Protein AF-A0A662F1U8-F1 (afdb_monomer_lite)

Radius of gyration: 21.9 Å; chains: 1; bounding box: 46×40×54 Å

pLDDT: mean 72.34, std 19.33, range [37.44, 94.5]

Sequence (104 aa):
MDRMCDDCRIRPAVHHVVVRRGGTEEELYLCDECYAKRFGAGRSPWESLFGGMLGDFFEDFFPESREPRAERRPRRESVDISDWLSEPARDALARSAEKAAEWG

Secondary structure (DSSP, 8-state):
--PBPTTTSSSB--EEEEEEETTEEEEEEE-HHHHHHHH-TTS-TTHHHHTTT-TTTSSS---------------------GGGS-HHHHHHHHHHHHHHHHT-

Foldseek 3Di:
DFDAFPVPRPHGFPDWDWDADPNDTDIGGHDPVVCCVVPVPPDDPCVVVVVPPCVPVPVPDDDDDDDDDPPPPPPPPPDPCVVVDDPVVVVVVVVVVVVVVVVD

Structure (mmCIF, N/CA/C/O backbone):
data_AF-A0A662F1U8-F1
#
_entry.id   AF-A0A662F1U8-F1
#
loop_
_atom_site.group_PDB
_atom_site.id
_atom_site.type_symbol
_atom_site.label_atom_id
_atom_site.label_alt_id
_atom_site.label_comp_id
_atom_site.label_asym_id
_atom_site.label_entity_id
_atom_site.label_seq_id
_atom_site.pdbx_PDB_ins_code
_atom_site.Cartn_x
_atom_site.Cartn_y
_atom_site.Cartn_z
_atom_site.occupancy
_atom_site.B_iso_or_equiv
_atom_site.auth_seq_id
_atom_site.auth_comp_id
_atom_site.auth_asym_id
_atom_site.auth_atom_id
_atom_site.pdbx_PDB_model_num
ATOM 1 N N . MET A 1 1 ? 5.557 14.574 -22.785 1.00 56.22 1 MET A N 1
ATOM 2 C CA . MET A 1 1 ? 6.866 14.636 -22.104 1.00 56.22 1 MET A CA 1
ATOM 3 C C . MET A 1 1 ? 6.862 13.511 -21.100 1.00 56.22 1 MET A C 1
ATOM 5 O O . MET A 1 1 ? 6.178 13.630 -20.090 1.00 56.22 1 MET A O 1
ATOM 9 N N . ASP A 1 2 ? 7.524 12.408 -21.424 1.00 75.44 2 ASP A N 1
ATOM 10 C CA . ASP A 1 2 ? 7.590 11.251 -20.536 1.00 75.44 2 ASP A CA 1
ATOM 11 C C . ASP A 1 2 ? 8.406 11.634 -19.299 1.00 75.44 2 ASP A C 1
ATOM 13 O O . ASP A 1 2 ? 9.590 11.964 -19.400 1.00 75.44 2 ASP A O 1
ATOM 17 N N . ARG A 1 3 ? 7.757 11.684 -18.129 1.00 82.25 3 ARG A N 1
ATOM 18 C CA . ARG A 1 3 ? 8.471 11.883 -16.860 1.00 82.25 3 ARG A CA 1
ATOM 19 C C . ARG A 1 3 ? 9.286 10.628 -16.575 1.00 82.25 3 ARG A C 1
ATOM 21 O O . ARG A 1 3 ? 8.828 9.525 -16.843 1.00 82.25 3 ARG A O 1
ATOM 28 N N . MET A 1 4 ? 10.497 10.784 -16.054 1.00 91.31 4 MET A N 1
ATOM 29 C CA . MET A 1 4 ? 11.338 9.659 -15.635 1.00 91.31 4 MET A CA 1
ATOM 30 C C . MET A 1 4 ? 10.952 9.199 -14.229 1.00 91.31 4 MET A C 1
ATOM 32 O O . MET A 1 4 ? 10.399 9.969 -13.453 1.00 91.31 4 MET A O 1
ATOM 36 N N . CYS A 1 5 ? 11.256 7.944 -13.906 1.00 92.56 5 CYS A N 1
ATOM 37 C CA . CYS A 1 5 ? 11.095 7.409 -12.557 1.00 92.56 5 CYS A CA 1
ATOM 38 C C . CYS A 1 5 ? 11.942 8.207 -11.551 1.00 92.56 5 CYS A C 1
ATOM 40 O O . CYS A 1 5 ? 13.158 8.307 -11.733 1.00 92.56 5 CYS A O 1
ATOM 42 N N . ASP A 1 6 ? 11.331 8.692 -10.473 1.00 90.12 6 ASP A N 1
ATOM 43 C CA . ASP A 1 6 ? 12.003 9.486 -9.439 1.00 90.12 6 ASP A CA 1
ATOM 44 C C . ASP A 1 6 ? 13.067 8.681 -8.668 1.00 90.12 6 ASP A C 1
ATOM 46 O O . ASP A 1 6 ? 14.124 9.219 -8.329 1.00 90.12 6 ASP A O 1
ATOM 50 N N . ASP A 1 7 ? 12.837 7.376 -8.463 1.00 90.12 7 ASP A N 1
ATOM 51 C CA . ASP A 1 7 ? 13.756 6.488 -7.732 1.00 90.12 7 ASP A CA 1
ATOM 52 C C . ASP A 1 7 ? 14.980 6.090 -8.573 1.00 90.12 7 ASP A C 1
ATOM 54 O O . ASP A 1 7 ? 16.121 6.221 -8.132 1.00 90.12 7 ASP A O 1
ATOM 58 N N . CYS A 1 8 ? 14.767 5.567 -9.787 1.00 89.69 8 CYS A N 1
ATOM 59 C CA . CYS A 1 8 ? 15.854 4.981 -10.581 1.00 89.69 8 CYS A CA 1
ATOM 60 C C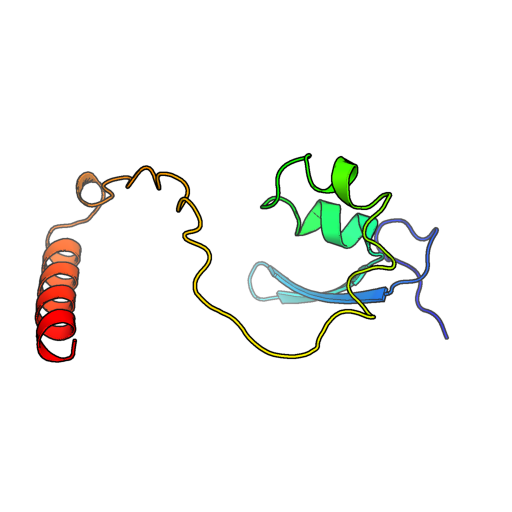 . CYS A 1 8 ? 16.352 5.860 -11.730 1.00 89.69 8 CYS A C 1
ATOM 62 O O . CYS A 1 8 ? 17.456 5.623 -12.205 1.00 89.69 8 CYS A O 1
ATOM 64 N N . ARG A 1 9 ? 15.556 6.823 -12.216 1.00 90.19 9 ARG A N 1
ATOM 65 C CA . ARG A 1 9 ? 15.834 7.727 -13.358 1.00 90.19 9 ARG A CA 1
ATOM 66 C C . ARG A 1 9 ? 16.319 7.086 -14.668 1.00 90.19 9 ARG A C 1
ATOM 68 O O . ARG A 1 9 ? 16.707 7.793 -15.588 1.00 90.19 9 ARG A O 1
ATOM 75 N N . ILE A 1 10 ? 16.292 5.760 -14.776 1.00 89.81 10 ILE A N 1
ATOM 76 C CA . ILE A 1 10 ? 16.726 5.012 -15.967 1.00 89.81 10 ILE A CA 1
ATOM 77 C C . ILE A 1 10 ? 15.546 4.760 -16.915 1.00 89.81 10 ILE A C 1
ATOM 79 O O . ILE A 1 10 ? 15.726 4.666 -18.125 1.00 89.81 10 ILE A O 1
ATOM 83 N N . ARG A 1 11 ? 14.333 4.639 -16.365 1.00 88.12 11 ARG A N 1
ATOM 84 C CA . ARG A 1 11 ? 13.105 4.279 -17.089 1.00 88.12 11 ARG A CA 1
ATOM 85 C C . ARG A 1 11 ? 12.052 5.384 -16.985 1.00 88.12 11 ARG A C 1
ATOM 87 O O . ARG A 1 11 ? 12.064 6.112 -15.986 1.00 88.12 11 ARG A O 1
ATOM 94 N N . PRO A 1 12 ? 11.134 5.491 -17.962 1.00 91.38 12 PRO A N 1
ATOM 95 C CA . PRO A 1 12 ? 9.980 6.374 -17.845 1.00 91.38 12 PRO A CA 1
ATOM 96 C C . PRO A 1 12 ? 9.094 5.953 -16.664 1.00 91.38 12 PRO A C 1
ATOM 98 O O . PRO A 1 12 ? 9.017 4.775 -16.301 1.00 91.38 12 PRO A O 1
ATOM 101 N N . ALA A 1 13 ? 8.462 6.935 -16.035 1.00 91.19 13 ALA A N 1
ATOM 102 C CA . ALA A 1 13 ? 7.463 6.734 -15.008 1.00 91.19 13 ALA A CA 1
ATOM 103 C C . ALA A 1 13 ? 6.136 6.356 -15.662 1.00 91.19 13 ALA A C 1
ATOM 105 O O . ALA A 1 13 ? 5.641 7.060 -16.541 1.00 91.19 13 ALA A O 1
ATOM 106 N N . VAL A 1 14 ? 5.573 5.247 -15.201 1.00 92.31 14 VAL A N 1
ATOM 107 C CA . VAL A 1 14 ? 4.279 4.716 -15.653 1.00 92.31 14 VAL A CA 1
ATOM 108 C C . VAL A 1 14 ? 3.225 4.784 -14.546 1.00 92.31 14 VAL A C 1
ATOM 110 O O . VAL A 1 14 ? 2.034 4.785 -14.836 1.00 92.31 14 VAL A O 1
ATOM 113 N N . HIS A 1 15 ? 3.657 4.912 -13.286 1.00 83.44 15 HIS A N 1
ATOM 114 C CA . HIS A 1 15 ? 2.791 5.034 -12.115 1.00 83.44 15 HIS A CA 1
ATOM 115 C C . HIS A 1 15 ? 2.920 6.417 -11.488 1.00 83.44 15 HIS A C 1
ATOM 117 O O . HIS A 1 15 ? 4.029 6.923 -11.313 1.00 83.44 15 HIS A O 1
ATOM 123 N N . HIS A 1 16 ? 1.786 6.985 -11.082 1.00 89.81 16 HIS A N 1
ATOM 124 C CA . HIS A 1 16 ? 1.704 8.168 -10.225 1.00 89.81 16 HIS A CA 1
ATOM 125 C C . HIS A 1 16 ? 1.098 7.752 -8.886 1.00 89.81 16 HIS A C 1
ATOM 127 O O . HIS A 1 16 ? 0.022 7.158 -8.840 1.00 89.81 16 HIS A O 1
ATOM 133 N N . VAL A 1 17 ? 1.819 8.012 -7.800 1.00 88.62 17 VAL A N 1
ATOM 134 C CA . VAL A 1 17 ? 1.428 7.622 -6.443 1.00 88.62 17 VAL A CA 1
ATOM 135 C C . VAL A 1 17 ? 1.514 8.809 -5.503 1.00 88.62 17 VAL A C 1
ATOM 137 O O . VAL A 1 17 ? 2.527 9.499 -5.457 1.00 88.62 17 VAL A O 1
ATOM 140 N N . VAL A 1 18 ? 0.469 9.000 -4.702 1.00 89.44 18 VAL A N 1
ATOM 141 C CA . VAL A 1 18 ? 0.448 9.992 -3.624 1.00 89.44 18 VAL A CA 1
ATOM 142 C C . VAL A 1 18 ? 0.685 9.269 -2.306 1.00 89.44 18 VAL A C 1
ATOM 144 O O . VAL A 1 18 ? -0.109 8.421 -1.896 1.00 89.44 18 VAL A O 1
ATOM 147 N N . VAL A 1 19 ? 1.798 9.573 -1.645 1.00 87.62 19 VAL A N 1
ATOM 148 C CA . VAL A 1 19 ? 2.162 8.977 -0.359 1.00 87.62 19 VAL A CA 1
ATOM 149 C C . VAL A 1 19 ? 1.910 9.996 0.740 1.00 87.62 19 VAL A C 1
ATOM 151 O O . VAL A 1 19 ? 2.462 11.092 0.729 1.00 87.62 19 VAL A O 1
ATOM 154 N N . ARG A 1 20 ? 1.091 9.622 1.726 1.00 86.44 20 ARG A N 1
ATOM 155 C CA . ARG A 1 20 ? 0.811 10.463 2.890 1.00 86.44 20 ARG A CA 1
ATOM 156 C C . ARG A 1 20 ? 1.679 10.030 4.066 1.00 86.44 20 ARG A C 1
ATOM 158 O O . ARG A 1 20 ? 1.480 8.949 4.618 1.00 86.44 20 ARG A O 1
ATOM 165 N N . ARG A 1 21 ? 2.630 10.870 4.480 1.00 79.25 21 ARG A N 1
ATOM 166 C CA . ARG A 1 21 ? 3.504 10.605 5.635 1.00 79.25 21 ARG A CA 1
ATOM 167 C C . ARG A 1 21 ? 3.495 11.802 6.579 1.00 79.25 21 ARG A C 1
ATOM 169 O O . ARG A 1 21 ? 3.863 12.902 6.197 1.00 79.25 21 ARG A O 1
ATOM 176 N N . GLY A 1 22 ? 3.048 11.593 7.819 1.00 76.31 22 GLY A N 1
ATOM 177 C CA . GLY A 1 22 ? 3.069 12.639 8.852 1.00 76.31 22 GLY A CA 1
ATOM 178 C C . GLY A 1 22 ? 2.196 13.866 8.555 1.00 76.31 22 GLY A C 1
ATOM 179 O O . GLY A 1 22 ? 2.478 14.940 9.067 1.00 76.31 22 GLY A O 1
ATOM 180 N N . GLY A 1 23 ? 1.154 13.722 7.729 1.00 83.31 23 GLY A N 1
ATOM 181 C CA . GLY A 1 23 ? 0.261 14.825 7.354 1.00 83.31 23 GLY A CA 1
ATOM 182 C C . GLY A 1 23 ? 0.664 15.574 6.082 1.00 83.31 23 GLY A C 1
ATOM 183 O O . GLY A 1 23 ? -0.135 16.364 5.593 1.00 83.31 23 GLY A O 1
ATOM 184 N N . THR A 1 24 ? 1.833 15.280 5.512 1.00 77.81 24 THR A N 1
ATOM 185 C CA . THR A 1 24 ? 2.248 15.780 4.198 1.00 77.81 24 THR A CA 1
ATOM 186 C C . THR A 1 24 ? 1.927 14.742 3.127 1.00 77.81 24 THR A C 1
ATOM 188 O O . THR A 1 24 ? 2.169 13.547 3.322 1.00 77.81 24 THR A O 1
ATOM 191 N N . GLU A 1 25 ? 1.352 15.202 2.019 1.00 87.12 25 GLU A N 1
ATOM 192 C CA . GLU A 1 25 ? 1.145 14.409 0.809 1.00 87.12 25 GLU A CA 1
ATOM 193 C C . GLU A 1 25 ? 2.287 14.701 -0.163 1.00 87.12 25 GLU A C 1
ATOM 195 O O . GLU A 1 25 ? 2.571 15.858 -0.469 1.00 87.12 25 GLU A O 1
ATOM 200 N N . GLU A 1 26 ? 2.973 13.649 -0.597 1.00 88.25 26 GLU A N 1
ATOM 201 C CA . GLU A 1 26 ? 4.053 13.720 -1.575 1.00 88.25 26 GLU A CA 1
ATOM 202 C C . GLU A 1 26 ? 3.653 12.921 -2.816 1.00 88.25 26 GLU A C 1
ATOM 204 O O . GLU A 1 26 ? 3.281 11.748 -2.721 1.00 88.25 26 GLU A O 1
ATOM 209 N N . GLU A 1 27 ? 3.717 13.566 -3.978 1.00 89.62 27 GLU A N 1
ATOM 210 C CA . GLU A 1 27 ? 3.501 12.923 -5.270 1.00 89.62 27 GLU A CA 1
ATOM 211 C C . GLU A 1 27 ? 4.805 12.319 -5.792 1.00 89.62 27 GLU A C 1
ATOM 213 O O . GLU A 1 27 ? 5.819 13.006 -5.887 1.00 89.62 27 GLU A O 1
ATOM 218 N N . LEU A 1 28 ? 4.759 11.048 -6.180 1.00 91.19 28 LEU A N 1
ATOM 219 C CA . LEU A 1 28 ? 5.893 10.282 -6.686 1.00 91.19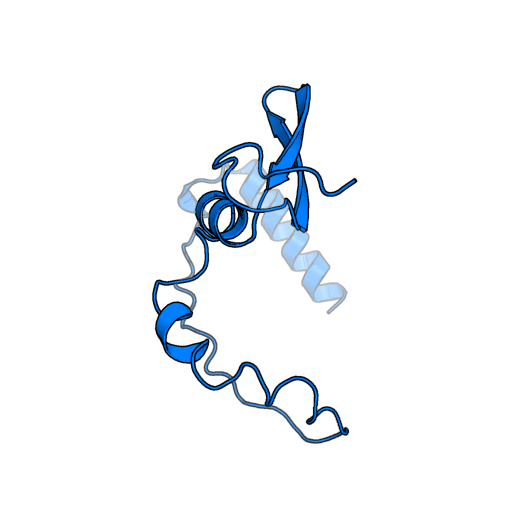 28 LEU A CA 1
ATOM 220 C C . LEU A 1 28 ? 5.540 9.645 -8.034 1.00 91.19 28 LEU A C 1
ATOM 222 O O . LEU A 1 28 ? 4.459 9.079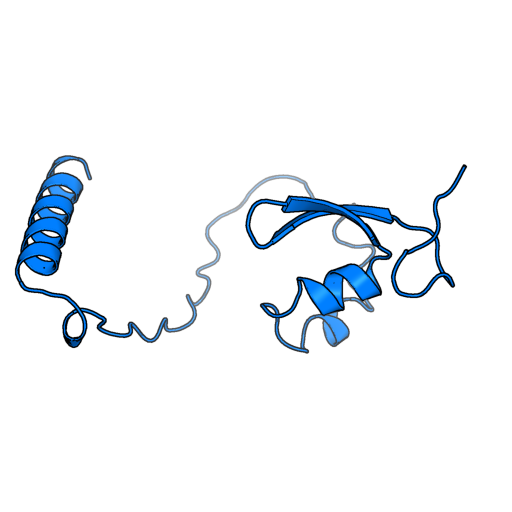 -8.212 1.00 91.19 28 LEU A O 1
ATOM 226 N N . TYR A 1 29 ? 6.478 9.702 -8.974 1.00 92.81 29 TYR A N 1
ATOM 227 C CA . TYR A 1 29 ? 6.364 9.132 -10.311 1.00 92.81 29 TYR A CA 1
ATOM 228 C C . TYR A 1 29 ? 7.337 7.957 -10.427 1.00 92.81 29 TYR A C 1
ATOM 230 O O . TYR A 1 29 ? 8.555 8.123 -10.384 1.00 92.81 29 TYR A O 1
ATOM 238 N N . LEU A 1 30 ? 6.817 6.737 -10.553 1.00 92.38 30 LEU A N 1
ATOM 239 C CA . LEU A 1 30 ? 7.615 5.511 -10.462 1.00 92.38 30 LEU A CA 1
ATOM 240 C C . LEU A 1 30 ? 7.487 4.648 -11.721 1.00 92.38 30 LEU A C 1
ATOM 242 O O . LEU A 1 30 ? 6.456 4.624 -12.392 1.00 92.38 30 LEU A O 1
ATOM 246 N N . CYS A 1 31 ? 8.548 3.902 -12.033 1.00 92.00 31 CYS A N 1
ATOM 247 C CA . CYS A 1 31 ? 8.475 2.790 -12.985 1.00 92.00 31 CYS A CA 1
ATOM 248 C C . CYS A 1 31 ? 7.904 1.531 -12.312 1.00 92.00 31 CYS A C 1
ATOM 250 O O . CYS A 1 31 ? 7.968 1.414 -11.085 1.00 92.00 31 CYS A O 1
ATOM 252 N N . ASP A 1 32 ? 7.414 0.573 -13.107 1.00 84.94 32 ASP A N 1
ATOM 253 C CA . ASP A 1 32 ? 6.793 -0.674 -12.625 1.00 84.94 32 ASP A CA 1
ATOM 254 C C . ASP A 1 32 ? 7.617 -1.393 -11.555 1.00 84.94 32 ASP A C 1
ATOM 256 O O . ASP A 1 32 ? 7.101 -1.771 -10.508 1.00 84.94 32 ASP A O 1
ATOM 260 N N . GLU A 1 33 ? 8.924 -1.546 -11.777 1.00 84.88 33 GLU A N 1
ATOM 261 C CA . GLU A 1 33 ? 9.782 -2.293 -10.855 1.00 84.88 33 GLU A CA 1
ATOM 262 C C . GLU A 1 33 ? 9.978 -1.561 -9.518 1.00 84.88 33 GLU A C 1
ATOM 264 O O . GLU A 1 33 ? 9.980 -2.190 -8.461 1.00 84.88 33 GLU A O 1
ATOM 269 N N . CYS A 1 34 ? 10.133 -0.231 -9.542 1.00 86.44 34 CYS A N 1
ATOM 270 C CA . CYS A 1 34 ? 10.260 0.577 -8.324 1.00 86.44 34 CYS A CA 1
ATOM 271 C C . CYS A 1 34 ? 8.934 0.626 -7.557 1.00 86.44 34 CYS A C 1
ATOM 273 O O . CYS A 1 34 ? 8.930 0.514 -6.331 1.00 86.44 34 CYS A O 1
ATOM 275 N N . TYR A 1 35 ? 7.811 0.715 -8.273 1.00 87.06 35 TYR A N 1
ATOM 276 C CA . TYR A 1 35 ? 6.479 0.617 -7.689 1.00 87.06 35 TYR A CA 1
ATOM 277 C C . TYR A 1 35 ? 6.269 -0.749 -7.016 1.00 87.06 35 TYR A C 1
ATOM 279 O O . TYR A 1 35 ? 5.935 -0.809 -5.834 1.00 87.06 35 TYR A O 1
ATOM 287 N N . ALA A 1 36 ? 6.558 -1.850 -7.716 1.00 83.75 36 ALA A N 1
ATOM 288 C CA . ALA A 1 36 ? 6.428 -3.206 -7.184 1.00 83.75 36 ALA A CA 1
ATOM 289 C C . ALA A 1 36 ? 7.354 -3.457 -5.984 1.00 83.75 36 ALA A C 1
ATOM 291 O O . ALA A 1 36 ? 6.938 -4.055 -4.998 1.00 83.75 36 ALA A O 1
ATOM 292 N N . LYS A 1 37 ? 8.591 -2.951 -6.004 1.00 84.19 37 LYS A N 1
ATOM 293 C CA . LYS A 1 37 ? 9.501 -3.049 -4.850 1.00 84.19 37 LYS A CA 1
ATOM 294 C C . LYS A 1 37 ? 8.974 -2.308 -3.620 1.00 84.19 37 LYS A C 1
ATOM 296 O O . LYS A 1 37 ? 9.149 -2.786 -2.503 1.00 84.19 37 LYS A O 1
ATOM 301 N N . ARG A 1 38 ? 8.342 -1.148 -3.817 1.00 82.38 38 ARG A N 1
ATOM 302 C CA . ARG A 1 38 ? 7.887 -0.265 -2.734 1.00 82.38 38 ARG A CA 1
ATOM 303 C C . ARG A 1 38 ? 6.515 -0.643 -2.174 1.00 82.38 38 ARG A C 1
ATOM 305 O O . ARG A 1 38 ? 6.311 -0.542 -0.968 1.00 82.38 38 ARG A O 1
ATOM 312 N N . PHE A 1 39 ? 5.594 -1.083 -3.029 1.00 79.06 39 PHE A N 1
ATOM 313 C CA . PHE A 1 39 ? 4.196 -1.369 -2.675 1.00 79.06 39 PHE A CA 1
ATOM 314 C C . PHE A 1 39 ? 3.815 -2.851 -2.820 1.00 79.06 39 PHE A C 1
ATOM 316 O O . PHE A 1 39 ? 2.805 -3.284 -2.273 1.00 79.06 39 PHE A O 1
ATOM 323 N N . GLY A 1 40 ? 4.627 -3.655 -3.509 1.00 63.75 40 GLY A N 1
ATOM 324 C CA . GLY A 1 40 ? 4.400 -5.084 -3.753 1.00 63.75 40 GLY A CA 1
ATOM 325 C C . GLY A 1 40 ? 4.874 -6.015 -2.635 1.00 63.75 40 GLY A C 1
ATOM 326 O O . GLY A 1 40 ? 4.843 -7.230 -2.810 1.00 63.75 40 GLY A O 1
ATOM 327 N N . ALA A 1 41 ? 5.236 -5.493 -1.458 1.00 53.81 41 ALA A N 1
ATOM 328 C CA . ALA A 1 41 ? 5.641 -6.288 -0.288 1.00 53.81 41 ALA A CA 1
ATOM 329 C C . ALA A 1 41 ? 4.533 -7.215 0.283 1.00 53.81 41 ALA A C 1
ATOM 331 O O . ALA A 1 41 ? 4.726 -7.835 1.326 1.00 53.81 41 ALA A O 1
ATOM 332 N N . GLY A 1 42 ? 3.382 -7.328 -0.390 1.00 49.16 42 GLY A N 1
ATOM 333 C CA . GLY A 1 42 ? 2.297 -8.258 -0.072 1.00 49.16 42 GLY A CA 1
ATOM 334 C C . GLY A 1 42 ? 2.146 -9.449 -1.026 1.00 49.16 42 GLY A C 1
ATOM 335 O O . GLY A 1 42 ? 1.251 -10.262 -0.800 1.00 49.16 42 GLY A O 1
ATOM 336 N N . ARG A 1 43 ? 2.967 -9.589 -2.079 1.00 46.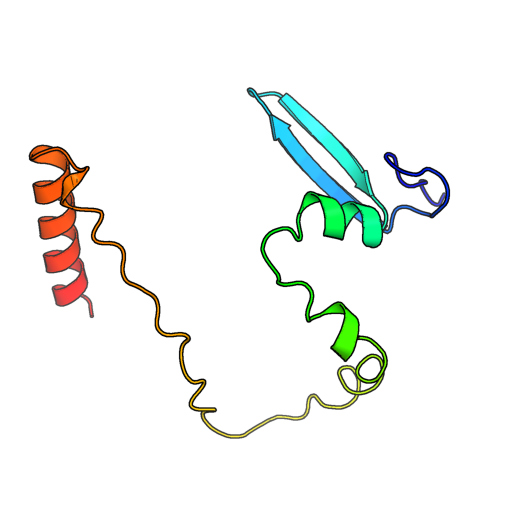44 43 ARG A N 1
ATOM 337 C CA . ARG A 1 43 ? 2.898 -10.757 -2.972 1.00 46.44 43 ARG A CA 1
ATOM 338 C C . ARG A 1 43 ? 4.233 -11.478 -3.044 1.00 46.44 43 ARG A C 1
ATOM 340 O O . ARG A 1 43 ? 5.285 -10.897 -3.286 1.00 46.44 43 ARG A O 1
ATOM 347 N N . SER A 1 44 ? 4.168 -12.763 -2.712 1.00 42.81 44 SER A N 1
ATOM 348 C CA . SER A 1 44 ? 5.314 -13.643 -2.553 1.00 42.81 44 SER A CA 1
ATOM 349 C C . SER A 1 44 ? 6.174 -13.699 -3.829 1.00 42.81 44 SER A C 1
ATOM 351 O O . SER A 1 44 ? 5.637 -13.516 -4.920 1.00 42.81 44 SER A O 1
ATOM 353 N N . PRO A 1 45 ? 7.469 -14.060 -3.724 1.00 50.56 45 PRO A N 1
ATOM 354 C CA . PRO A 1 45 ? 8.438 -14.152 -4.835 1.00 50.56 45 PRO A CA 1
ATOM 355 C C . PRO A 1 45 ? 8.062 -15.056 -6.032 1.00 50.56 45 PRO A C 1
ATOM 357 O O . PRO A 1 45 ? 8.875 -15.264 -6.928 1.00 50.56 45 PRO A O 1
ATOM 360 N N . TRP A 1 46 ? 6.854 -15.619 -6.047 1.00 50.59 46 TRP A N 1
ATOM 361 C CA . TRP A 1 46 ? 6.336 -16.561 -7.033 1.00 50.59 46 TRP A CA 1
ATOM 362 C C . TRP A 1 46 ? 5.688 -15.896 -8.262 1.00 50.59 46 TRP A C 1
ATOM 364 O O . TRP A 1 46 ? 5.589 -16.554 -9.295 1.00 50.59 46 TRP A O 1
ATOM 374 N N . GLU A 1 47 ? 5.305 -14.609 -8.222 1.00 49.97 47 GLU A N 1
ATOM 375 C CA . GLU A 1 47 ? 4.811 -13.901 -9.428 1.00 49.97 47 GLU A CA 1
ATOM 376 C C . GLU A 1 47 ? 5.907 -13.744 -10.503 1.00 49.97 47 GLU A C 1
ATOM 378 O O . GLU A 1 47 ? 5.611 -13.797 -11.697 1.00 49.97 47 GLU A O 1
ATOM 383 N N . SER A 1 48 ? 7.187 -13.687 -10.110 1.00 48.03 48 SER A N 1
ATOM 384 C CA . SER A 1 48 ? 8.319 -13.632 -11.052 1.00 48.03 48 SER A CA 1
ATOM 385 C C . SER A 1 48 ? 8.544 -14.921 -11.856 1.00 48.03 48 SER A C 1
ATOM 387 O O . SER A 1 48 ? 9.281 -14.887 -12.837 1.00 48.03 48 SER A O 1
ATOM 389 N N . LEU A 1 49 ? 7.922 -16.051 -11.490 1.00 53.66 49 LEU A N 1
ATOM 390 C CA . LEU A 1 49 ? 8.001 -17.302 -12.265 1.00 53.66 49 LEU A CA 1
ATOM 391 C C . LEU A 1 49 ? 6.819 -17.504 -13.228 1.00 53.66 49 LEU A C 1
ATOM 393 O O . LEU A 1 49 ? 6.938 -18.285 -14.167 1.00 53.66 49 LEU A O 1
ATOM 397 N N . PHE A 1 50 ? 5.703 -16.791 -13.044 1.00 52.78 50 PHE A N 1
ATOM 398 C CA . PHE A 1 50 ? 4.508 -16.924 -13.895 1.00 52.78 50 PHE A CA 1
ATOM 399 C C . PHE A 1 50 ? 4.334 -15.793 -14.924 1.00 52.78 50 PHE A C 1
ATOM 401 O O . PHE A 1 50 ? 3.587 -15.960 -15.885 1.00 52.78 50 PHE A O 1
ATOM 408 N N . GLY A 1 51 ? 5.060 -14.677 -14.791 1.00 46.88 51 GLY A N 1
ATOM 409 C CA . GLY A 1 51 ? 5.008 -13.555 -15.742 1.00 46.88 51 GLY A CA 1
ATOM 410 C C . GLY A 1 51 ? 5.736 -13.780 -17.075 1.00 46.88 51 GLY A C 1
ATOM 411 O O . GLY A 1 51 ? 5.604 -12.966 -17.980 1.00 46.88 51 GLY A O 1
ATOM 412 N N . GLY A 1 52 ? 6.492 -14.874 -17.223 1.00 47.44 52 GLY A N 1
ATOM 413 C CA . GLY A 1 52 ? 7.244 -15.166 -18.451 1.00 47.44 52 GLY A CA 1
ATOM 414 C C . GLY A 1 52 ? 6.441 -15.833 -19.577 1.00 47.44 52 GL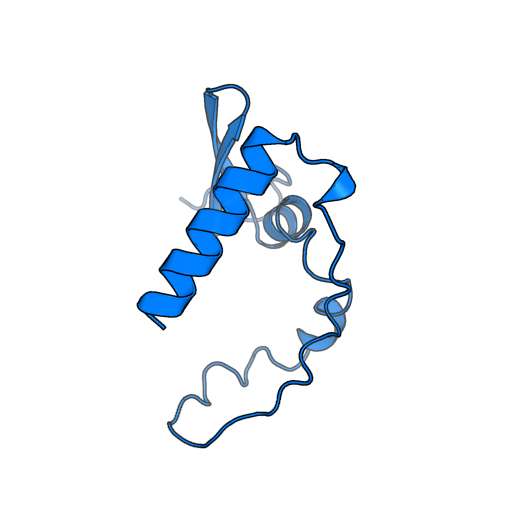Y A C 1
ATOM 415 O O . GLY A 1 52 ? 6.951 -15.922 -20.686 1.00 47.44 52 GLY A O 1
ATOM 416 N N . MET A 1 53 ? 5.216 -16.319 -19.318 1.00 48.81 53 MET A N 1
ATOM 417 C CA . MET A 1 53 ? 4.401 -17.022 -20.331 1.00 48.81 53 MET A CA 1
ATOM 418 C C . MET A 1 53 ? 2.908 -16.660 -20.347 1.00 48.81 53 MET A C 1
ATOM 420 O O . MET A 1 53 ? 2.192 -17.140 -21.217 1.00 48.81 53 MET A O 1
ATOM 424 N N . LEU A 1 54 ? 2.414 -15.851 -19.400 1.00 49.66 54 LEU A N 1
ATOM 425 C CA . LEU A 1 54 ? 0.990 -15.473 -19.325 1.00 49.66 54 LEU A CA 1
ATOM 426 C C . LEU A 1 54 ? 0.722 -14.019 -19.749 1.00 49.66 54 LEU A C 1
ATOM 428 O O . LEU A 1 54 ? -0.383 -13.522 -19.551 1.00 49.66 54 LEU A O 1
ATOM 432 N N . GLY A 1 55 ? 1.727 -13.356 -20.334 1.00 47.94 55 GLY A N 1
ATOM 433 C CA . GLY A 1 55 ? 1.629 -11.997 -20.871 1.00 47.94 55 GLY A CA 1
ATOM 434 C C . GLY A 1 55 ? 0.718 -11.854 -22.095 1.00 47.94 55 GLY A C 1
ATOM 435 O O . GLY A 1 55 ? 0.214 -10.765 -22.309 1.00 47.94 55 GLY A O 1
ATOM 436 N N . ASP A 1 56 ? 0.430 -12.933 -22.835 1.00 46.75 56 ASP A N 1
ATOM 437 C CA . ASP A 1 56 ? -0.410 -12.876 -24.050 1.00 46.75 56 ASP A CA 1
ATOM 438 C C . ASP A 1 56 ? -1.786 -13.560 -23.908 1.00 46.75 56 ASP A C 1
ATOM 440 O O . ASP A 1 56 ? -2.643 -13.415 -24.771 1.00 46.75 56 ASP A O 1
ATOM 444 N N . PHE A 1 57 ? -2.048 -14.306 -22.826 1.00 48.09 57 PHE A N 1
ATOM 445 C CA . PHE A 1 57 ? -3.300 -15.079 -22.684 1.00 48.09 57 PHE A CA 1
ATOM 446 C C . PHE A 1 57 ? -4.428 -14.331 -21.958 1.00 48.09 57 PHE A C 1
ATOM 448 O O . PHE A 1 57 ? -5.588 -14.726 -22.058 1.00 48.09 57 PHE A O 1
ATOM 455 N N . PHE A 1 58 ? -4.108 -13.280 -21.197 1.00 46.69 58 PHE A N 1
ATOM 456 C CA . PHE A 1 58 ? -5.099 -12.568 -20.380 1.00 46.69 58 PHE A CA 1
ATOM 457 C C . PHE A 1 58 ? -5.861 -11.478 -21.156 1.00 46.69 58 PHE A C 1
ATOM 459 O O . PHE A 1 58 ? -6.891 -11.013 -20.674 1.00 46.69 58 PHE A O 1
ATOM 466 N N . GLU A 1 59 ? -5.394 -11.098 -22.352 1.00 45.09 59 GLU A N 1
ATOM 467 C CA . GLU A 1 59 ? -6.059 -10.099 -23.208 1.00 45.09 59 GLU A CA 1
ATOM 468 C C . GLU A 1 59 ? -7.016 -10.724 -24.246 1.00 45.09 59 GLU A C 1
ATOM 470 O O . GLU A 1 59 ? -7.926 -10.042 -24.705 1.00 45.09 59 GLU A O 1
ATOM 475 N N . ASP A 1 60 ? -6.910 -12.030 -24.539 1.00 44.16 60 ASP A N 1
ATOM 476 C CA . ASP A 1 60 ? -7.733 -12.701 -25.570 1.00 44.16 60 ASP A CA 1
ATOM 477 C C . ASP A 1 60 ? -8.812 -13.659 -25.005 1.00 44.16 60 ASP A C 1
ATOM 479 O O . ASP A 1 60 ? -9.598 -14.243 -25.748 1.00 44.16 60 ASP A O 1
ATOM 483 N N . PHE A 1 61 ? -8.891 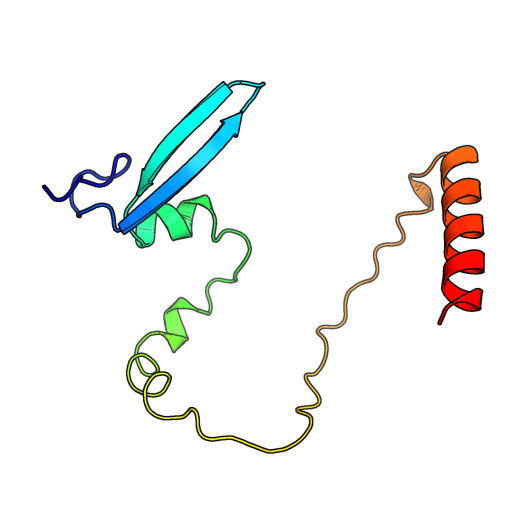-13.840 -23.677 1.00 37.44 61 PHE A N 1
ATOM 484 C CA . PHE A 1 61 ? -9.798 -14.817 -23.046 1.00 37.44 61 PHE A CA 1
ATOM 485 C C . PHE A 1 61 ? -10.722 -14.224 -21.971 1.00 37.44 61 PHE A C 1
ATOM 487 O O . PHE A 1 61 ? -10.939 -14.822 -20.920 1.00 37.44 61 PHE A O 1
ATOM 494 N N . PHE A 1 62 ? -11.334 -13.068 -22.221 1.00 49.31 62 PHE A N 1
ATOM 495 C CA . PHE A 1 62 ? -12.671 -12.854 -21.661 1.00 49.31 62 PHE A CA 1
ATOM 496 C C . PHE A 1 62 ? -13.716 -13.102 -22.749 1.00 49.31 62 PHE A C 1
ATOM 498 O O . PHE A 1 62 ? -14.156 -12.171 -23.420 1.00 49.31 62 PHE A O 1
ATOM 505 N N . PRO A 1 63 ? -14.203 -14.347 -22.846 1.00 38.66 63 PRO A N 1
ATOM 506 C CA . PRO A 1 63 ? -15.627 -14.537 -23.008 1.00 38.66 63 PRO A CA 1
ATOM 507 C C . PRO A 1 63 ? -16.142 -15.356 -21.824 1.00 38.66 63 PRO A C 1
ATOM 509 O O . PRO A 1 63 ? -15.817 -16.522 -21.646 1.00 38.66 63 PRO A O 1
ATOM 512 N N . GLU A 1 64 ? -16.913 -14.677 -20.982 1.00 48.28 64 GLU A N 1
ATOM 513 C CA . GLU A 1 64 ? -18.177 -15.157 -20.430 1.00 48.28 64 GLU A CA 1
ATOM 514 C C . GLU A 1 64 ? -18.292 -16.644 -20.006 1.00 48.28 64 GLU A C 1
ATOM 516 O O . GLU A 1 64 ? -18.251 -17.569 -20.812 1.00 48.28 64 GLU A O 1
ATOM 521 N N . SER A 1 65 ? -18.669 -16.833 -18.734 1.00 46.62 65 SER A N 1
ATOM 522 C CA . SER A 1 65 ? -19.381 -17.997 -18.165 1.00 46.62 65 SER A CA 1
ATOM 523 C C . SER A 1 65 ? -18.602 -19.292 -17.842 1.00 46.62 65 SER A C 1
ATOM 525 O O . SER A 1 65 ? -18.275 -20.083 -18.723 1.00 46.62 65 SER A O 1
ATOM 527 N N . ARG A 1 66 ? -18.454 -19.584 -16.531 1.00 38.47 66 ARG A N 1
ATOM 528 C CA . ARG A 1 66 ? -18.987 -20.784 -15.823 1.00 38.47 66 ARG A CA 1
ATOM 529 C C . ARG A 1 66 ? -18.294 -21.039 -14.466 1.00 38.47 66 ARG A C 1
ATOM 531 O O . ARG A 1 66 ? -17.152 -21.468 -14.431 1.00 38.47 66 ARG A O 1
ATOM 538 N N . GLU A 1 67 ? -19.072 -20.865 -13.392 1.00 45.56 67 GLU A N 1
ATOM 539 C CA . GLU A 1 67 ? -19.139 -21.724 -12.186 1.00 45.56 67 GLU A CA 1
ATOM 540 C C . GLU A 1 67 ? -17.917 -21.863 -11.238 1.00 45.56 67 GLU A C 1
ATOM 542 O O . GLU A 1 67 ? -16.773 -21.588 -11.596 1.00 45.56 67 GLU A O 1
ATOM 547 N N . PRO A 1 68 ? -18.159 -22.168 -9.942 1.00 44.38 68 PRO A N 1
ATOM 548 C CA . PRO A 1 68 ? -17.350 -21.654 -8.852 1.00 44.38 68 PRO A CA 1
ATOM 549 C C . PRO A 1 68 ? -16.094 -22.496 -8.691 1.00 44.38 68 PRO A C 1
ATOM 551 O O . PRO A 1 68 ? -16.130 -23.656 -8.271 1.00 44.38 68 PRO A O 1
ATOM 554 N N . ARG A 1 69 ? -14.944 -21.888 -8.969 1.00 41.06 69 ARG A N 1
ATOM 555 C CA . ARG A 1 69 ? -13.668 -22.430 -8.526 1.00 41.06 69 ARG A CA 1
ATOM 556 C C . ARG A 1 69 ? -13.726 -22.453 -7.003 1.00 41.06 69 ARG A C 1
ATOM 558 O O . ARG A 1 69 ? -13.687 -21.409 -6.359 1.00 41.06 69 ARG A O 1
ATOM 565 N N . ALA A 1 70 ? -13.851 -23.647 -6.431 1.00 50.78 70 ALA A N 1
ATOM 566 C CA . ALA A 1 70 ? -13.536 -23.904 -5.038 1.00 50.78 70 ALA A CA 1
ATOM 567 C C . ALA A 1 70 ? -12.038 -23.626 -4.858 1.00 50.78 70 ALA A C 1
ATOM 569 O O . ALA A 1 70 ? -11.198 -24.527 -4.828 1.00 50.78 70 ALA A O 1
ATOM 570 N N . GLU A 1 71 ? -11.687 -22.343 -4.825 1.00 52.09 71 GLU A N 1
ATOM 571 C CA . GLU A 1 71 ? -10.417 -21.874 -4.328 1.00 52.09 71 GLU A CA 1
ATOM 572 C C . GLU A 1 71 ? -10.317 -22.449 -2.927 1.00 52.09 71 GLU A C 1
ATOM 574 O O . GLU A 1 71 ? -11.125 -22.143 -2.045 1.00 52.09 71 GLU A O 1
ATOM 579 N N . ARG A 1 72 ? -9.344 -23.344 -2.734 1.00 53.41 72 ARG A N 1
ATOM 580 C CA . ARG A 1 72 ? -8.821 -23.639 -1.408 1.00 53.41 72 ARG A CA 1
ATOM 581 C C . ARG A 1 72 ? -8.467 -22.287 -0.816 1.00 53.41 72 ARG A C 1
ATOM 583 O O . ARG A 1 72 ? -7.383 -21.772 -1.085 1.00 53.41 72 ARG A O 1
ATOM 590 N N . ARG A 1 73 ? -9.399 -21.699 -0.056 1.00 49.38 73 ARG A N 1
ATOM 591 C CA . ARG A 1 73 ? -9.112 -20.545 0.781 1.00 49.38 73 ARG A CA 1
ATOM 592 C C . ARG A 1 73 ? -7.840 -20.942 1.518 1.00 49.38 73 ARG A C 1
ATOM 594 O O . ARG A 1 73 ? -7.846 -22.008 2.148 1.00 49.38 73 ARG A O 1
ATOM 601 N N . PRO A 1 74 ? -6.745 -20.172 1.396 1.00 51.75 74 PRO A N 1
ATOM 602 C CA . PRO A 1 74 ? -5.590 -20.420 2.238 1.00 51.75 74 PRO A CA 1
ATOM 603 C C . PRO A 1 74 ? -6.132 -20.527 3.659 1.00 51.75 74 PRO A C 1
ATOM 605 O O . PRO A 1 74 ? -7.011 -19.738 4.024 1.00 51.75 74 PRO A O 1
ATOM 608 N N . ARG A 1 75 ? -5.715 -21.558 4.408 1.00 49.12 75 ARG A N 1
ATOM 609 C CA . ARG A 1 75 ? -6.049 -21.669 5.830 1.00 49.12 75 ARG A CA 1
ATOM 610 C C . ARG A 1 75 ? -5.591 -20.358 6.453 1.00 49.12 75 ARG A C 1
ATOM 612 O O . ARG A 1 75 ? -4.401 -20.159 6.660 1.00 49.12 75 ARG A O 1
ATOM 619 N N . ARG A 1 76 ? -6.528 -19.427 6.630 1.00 54.00 76 ARG A N 1
ATOM 620 C CA . ARG A 1 76 ? -6.284 -18.190 7.344 1.00 54.00 76 ARG A CA 1
ATOM 621 C C . ARG A 1 76 ? -6.094 -18.659 8.765 1.00 54.00 76 ARG A C 1
ATOM 623 O O . ARG A 1 76 ? -7.040 -19.143 9.380 1.00 54.00 76 ARG A O 1
ATOM 630 N N . GLU A 1 77 ? -4.854 -18.625 9.212 1.00 62.31 77 GLU A N 1
ATOM 631 C CA . GLU A 1 77 ? -4.541 -18.779 10.616 1.00 62.31 77 GLU A CA 1
ATOM 632 C C . GLU A 1 77 ? -5.229 -17.595 11.299 1.00 62.31 77 GLU A C 1
ATOM 634 O O . GLU A 1 77 ? -4.833 -16.439 11.137 1.00 62.31 77 GLU A O 1
ATOM 639 N N . SER A 1 78 ? -6.395 -17.855 11.889 1.00 63.94 78 SER A N 1
ATOM 640 C CA . SER A 1 78 ? -7.165 -16.837 12.584 1.00 63.94 78 SER A CA 1
ATOM 641 C C . SER A 1 78 ? -6.406 -16.524 13.860 1.00 63.94 78 SER A C 1
ATOM 643 O O . SER A 1 78 ? -6.464 -17.286 14.822 1.00 63.94 78 SER A O 1
ATOM 645 N N . VAL A 1 79 ? -5.643 -15.436 13.836 1.00 74.00 79 VAL A N 1
ATOM 646 C CA . VAL A 1 79 ? -5.031 -14.896 15.045 1.00 74.00 79 VAL A CA 1
ATOM 647 C C . VAL A 1 79 ? -6.164 -14.357 15.908 1.00 74.00 79 VAL A C 1
ATOM 649 O O . VAL A 1 79 ? -6.871 -13.435 15.495 1.00 74.00 79 VAL A O 1
ATOM 652 N N . ASP A 1 80 ? -6.357 -14.954 17.081 1.00 75.62 80 ASP A N 1
ATOM 653 C CA . ASP A 1 80 ? -7.283 -14.417 18.067 1.00 75.62 80 ASP A CA 1
ATOM 654 C C . ASP A 1 80 ? -6.670 -13.148 18.670 1.00 75.62 80 ASP A C 1
ATOM 656 O O . ASP A 1 80 ? -5.717 -13.188 19.448 1.00 75.62 80 ASP A O 1
ATOM 660 N N . ILE A 1 81 ? -7.179 -11.994 18.245 1.00 78.00 81 ILE A N 1
ATOM 661 C CA . ILE A 1 81 ? -6.738 -10.690 18.749 1.00 78.00 81 ILE A CA 1
ATOM 662 C C . ILE A 1 81 ? -7.458 -10.298 20.042 1.00 78.00 81 ILE A C 1
ATOM 664 O O . ILE A 1 81 ? -7.153 -9.248 20.605 1.00 78.00 81 ILE A O 1
ATOM 668 N N . SER A 1 82 ? -8.404 -11.111 20.525 1.00 79.69 82 SER A N 1
ATOM 669 C CA . SER A 1 82 ? -9.259 -10.763 21.663 1.00 79.69 82 SER A CA 1
ATOM 670 C C . SER A 1 82 ? -8.464 -10.565 22.945 1.00 79.69 82 SER A C 1
ATOM 672 O O . SER A 1 82 ? -8.842 -9.729 23.766 1.00 79.69 82 SER A O 1
ATOM 674 N N . ASP A 1 83 ? -7.334 -11.252 23.099 1.00 80.44 83 ASP A N 1
ATOM 675 C CA . ASP A 1 83 ? -6.444 -11.130 24.259 1.00 80.44 83 ASP A CA 1
ATOM 676 C C . ASP A 1 83 ? -5.810 -9.738 24.383 1.00 80.44 83 ASP A C 1
ATOM 678 O O . ASP A 1 83 ? -5.523 -9.278 25.487 1.00 80.44 83 ASP A O 1
ATOM 682 N N . TRP A 1 84 ? -5.671 -9.022 23.266 1.00 83.19 84 TRP A N 1
ATOM 683 C CA . TRP A 1 84 ? -5.044 -7.699 23.198 1.00 83.19 84 TRP A CA 1
ATOM 684 C C . TRP A 1 84 ? -6.039 -6.546 23.364 1.00 83.19 84 TRP A C 1
ATOM 686 O O . TRP A 1 84 ? -5.643 -5.383 23.447 1.00 83.19 84 TRP A O 1
ATOM 696 N N . LEU A 1 85 ? -7.337 -6.850 23.392 1.00 86.94 85 LEU A N 1
ATOM 697 C CA . LEU A 1 85 ? -8.396 -5.853 23.488 1.00 86.94 85 LEU A CA 1
ATOM 698 C C . LEU A 1 85 ? -8.713 -5.505 24.947 1.00 86.94 85 LEU A C 1
ATOM 700 O O . LEU A 1 85 ? -8.666 -6.350 25.837 1.00 86.94 85 LEU A O 1
ATOM 704 N N . SER A 1 86 ? -9.098 -4.254 25.195 1.00 89.88 86 SER A N 1
ATOM 705 C CA . SER A 1 86 ? -9.677 -3.846 26.479 1.00 89.88 86 SER A CA 1
ATOM 706 C C . SER A 1 86 ? -11.128 -4.335 26.608 1.00 89.88 86 SER A C 1
ATOM 708 O O . SER A 1 86 ? -11.794 -4.593 25.604 1.00 89.88 86 SER A O 1
ATOM 710 N N . GLU A 1 87 ? -11.654 -4.441 27.833 1.00 90.06 87 GLU A N 1
ATOM 711 C CA . GLU A 1 87 ? -13.059 -4.828 28.071 1.00 90.06 87 GLU A CA 1
ATOM 712 C C . GLU A 1 87 ? -14.077 -3.998 27.262 1.00 90.06 87 GLU A C 1
ATOM 714 O O . GLU A 1 87 ? -14.925 -4.603 26.603 1.00 90.06 87 GLU A O 1
ATOM 719 N N . PRO A 1 88 ? -13.972 -2.653 27.183 1.00 91.75 88 PRO A N 1
ATOM 720 C CA . PRO A 1 88 ? -14.888 -1.860 26.362 1.00 91.75 88 PRO A CA 1
ATOM 721 C C . PRO A 1 88 ? -14.826 -2.196 24.864 1.00 91.75 88 PRO A C 1
ATOM 723 O O . PRO A 1 88 ? -15.839 -2.130 24.169 1.00 91.75 88 PRO A O 1
ATOM 726 N N . ALA A 1 89 ? -13.645 -2.555 24.350 1.00 89.31 89 ALA A N 1
ATOM 727 C CA . ALA A 1 89 ? -13.473 -2.912 22.944 1.00 89.31 89 ALA A CA 1
ATOM 728 C C . ALA A 1 89 ? -14.103 -4.277 22.625 1.00 89.31 89 ALA A C 1
ATOM 730 O O . ALA A 1 89 ? -14.728 -4.430 21.574 1.00 89.31 89 ALA A O 1
ATOM 731 N N . ARG A 1 90 ? -13.993 -5.244 23.546 1.00 90.62 90 ARG A N 1
ATOM 732 C CA . ARG A 1 90 ? -14.650 -6.556 23.418 1.00 90.62 90 ARG A CA 1
ATOM 733 C C . ARG A 1 90 ? -16.172 -6.419 23.394 1.00 90.62 90 ARG A C 1
ATOM 735 O O . ARG A 1 90 ? -16.812 -6.988 22.515 1.00 90.62 90 ARG A O 1
ATOM 742 N N . ASP A 1 91 ? -16.733 -5.609 24.291 1.00 93.44 91 ASP A N 1
ATOM 743 C CA . ASP A 1 91 ? -18.175 -5.331 24.342 1.00 93.44 91 ASP A CA 1
ATOM 744 C C . ASP A 1 91 ? -18.685 -4.677 23.041 1.00 93.44 91 ASP A C 1
ATOM 746 O O . ASP A 1 91 ? -19.703 -5.076 22.472 1.00 93.44 91 ASP A O 1
ATOM 750 N N . ALA A 1 92 ? -17.936 -3.714 22.493 1.00 92.75 92 ALA A N 1
ATOM 751 C CA . ALA A 1 92 ? -18.279 -3.086 21.216 1.00 92.75 92 ALA A CA 1
ATOM 752 C C . ALA A 1 92 ? -18.249 -4.069 20.029 1.00 92.75 92 ALA A C 1
ATOM 754 O O . ALA A 1 92 ? -19.128 -4.012 19.162 1.00 92.75 92 ALA A O 1
ATOM 755 N N . LEU A 1 93 ? -17.267 -4.975 19.992 1.00 90.62 93 LEU A N 1
ATOM 756 C CA . LEU A 1 93 ? -17.173 -6.019 18.969 1.00 90.62 93 LEU A CA 1
ATOM 757 C C . LEU A 1 93 ? -18.334 -7.012 19.060 1.00 90.62 93 LEU A C 1
ATOM 759 O O . LEU A 1 93 ? -18.948 -7.303 18.035 1.00 90.62 93 LEU A O 1
ATOM 763 N N . ALA A 1 94 ? -18.677 -7.470 20.267 1.00 91.25 94 ALA A N 1
ATOM 764 C CA . ALA A 1 94 ? -19.788 -8.396 20.488 1.00 91.25 94 ALA A CA 1
ATOM 765 C C . ALA A 1 94 ? -21.122 -7.814 19.995 1.00 91.25 94 ALA A C 1
ATOM 767 O O . ALA A 1 94 ? -21.794 -8.426 19.165 1.00 91.25 94 ALA A O 1
ATOM 768 N N . ARG A 1 95 ? -21.444 -6.572 20.386 1.00 93.38 95 ARG A N 1
ATOM 769 C CA . ARG A 1 95 ? -22.654 -5.876 19.905 1.00 93.38 95 ARG A CA 1
ATOM 770 C C . ARG A 1 95 ? -22.701 -5.725 18.385 1.00 93.38 95 ARG A C 1
ATOM 772 O O . ARG A 1 95 ? -23.771 -5.756 17.782 1.00 93.38 95 ARG A O 1
ATOM 779 N N . SER A 1 96 ? -21.546 -5.520 17.757 1.00 91.81 96 SER A N 1
ATOM 780 C CA . SER A 1 96 ? -21.458 -5.392 16.299 1.00 91.81 96 SER A CA 1
ATOM 781 C C . SER A 1 96 ? -21.720 -6.729 15.604 1.00 91.81 96 SER A C 1
ATOM 783 O O . SER A 1 96 ? -22.382 -6.752 14.569 1.00 91.81 96 SER A O 1
ATOM 785 N N . ALA A 1 97 ? -21.238 -7.833 16.181 1.00 91.00 97 ALA A N 1
ATOM 786 C CA . ALA A 1 97 ? -21.476 -9.178 15.669 1.00 91.00 97 ALA A CA 1
ATOM 787 C C . ALA A 1 97 ? -22.957 -9.578 15.765 1.00 91.00 97 ALA A C 1
ATOM 789 O O . ALA A 1 97 ? -23.496 -10.112 14.798 1.00 91.00 97 ALA A O 1
ATOM 790 N N . GLU A 1 98 ? -23.627 -9.260 16.878 1.00 92.75 98 GLU A N 1
ATOM 791 C CA . GLU A 1 98 ? -25.073 -9.476 17.045 1.00 92.75 98 GLU A CA 1
ATOM 792 C C . GLU A 1 98 ? -25.874 -8.737 15.969 1.00 92.75 98 GLU A C 1
ATOM 794 O O . GLU A 1 98 ? -26.662 -9.351 15.252 1.00 92.75 98 GLU A O 1
ATOM 799 N N . LYS A 1 99 ? -25.594 -7.442 15.769 1.00 94.50 99 LYS A N 1
ATOM 800 C CA . LYS A 1 99 ? -26.211 -6.675 14.680 1.00 94.50 99 LYS A CA 1
ATOM 801 C C . LYS A 1 99 ? -25.912 -7.273 13.314 1.00 94.50 99 LYS A C 1
ATOM 803 O O . LYS A 1 99 ? -26.808 -7.377 12.500 1.00 94.50 99 LYS A O 1
ATOM 808 N N . ALA A 1 100 ? -24.677 -7.666 13.022 1.00 90.44 100 ALA A N 1
ATOM 809 C CA . ALA A 1 100 ? -24.368 -8.253 11.720 1.00 90.44 100 ALA A CA 1
ATOM 810 C C . ALA A 1 100 ? -25.181 -9.535 11.452 1.00 90.44 100 ALA A C 1
ATOM 812 O O . ALA A 1 100 ? -25.576 -9.764 10.313 1.00 90.44 100 ALA A O 1
ATOM 813 N N . ALA A 1 101 ? -25.467 -10.330 12.488 1.00 91.19 101 ALA A N 1
ATOM 814 C CA . ALA A 1 101 ? -26.285 -11.535 12.374 1.00 91.19 101 ALA A CA 1
ATOM 815 C C . ALA A 1 101 ? -27.773 -11.241 12.112 1.00 91.19 101 ALA A C 1
ATOM 817 O O . ALA A 1 101 ? -28.425 -12.015 11.422 1.00 91.19 101 ALA A O 1
ATOM 818 N N . GLU A 1 102 ? -28.311 -10.129 12.622 1.00 91.38 102 GLU A N 1
ATOM 819 C CA . GLU A 1 102 ? -29.697 -9.712 12.349 1.00 91.38 102 GLU A CA 1
ATOM 820 C C . GLU A 1 102 ? -29.925 -9.283 10.887 1.00 91.38 102 GLU A C 1
ATOM 822 O O . GLU A 1 102 ? -31.045 -9.374 10.390 1.00 91.38 102 GLU A O 1
ATOM 827 N N . TRP A 1 103 ? -28.881 -8.794 10.208 1.00 81.69 103 TRP A N 1
ATOM 828 C CA . TRP A 1 103 ? -28.951 -8.248 8.842 1.00 81.69 103 TRP A CA 1
ATOM 829 C C . TRP A 1 103 ? -28.344 -9.188 7.782 1.00 81.69 103 TRP A C 1
ATOM 831 O O . TRP A 1 103 ? -28.174 -8.770 6.634 1.00 81.69 103 TRP A O 1
ATOM 841 N N . GLY A 1 104 ? -27.971 -10.411 8.176 1.00 58.94 104 GLY A N 1
ATOM 842 C CA . GLY A 1 104 ? -27.312 -11.423 7.341 1.00 58.94 104 GLY A CA 1
ATOM 843 C C . GLY A 1 104 ? -28.264 -12.366 6.622 1.00 58.94 104 GLY A C 1
ATOM 844 O O . GLY A 1 104 ? -29.287 -12.756 7.226 1.00 58.94 104 GLY A O 1
#